Protein AF-A0A453GQ76-F1 (afdb_m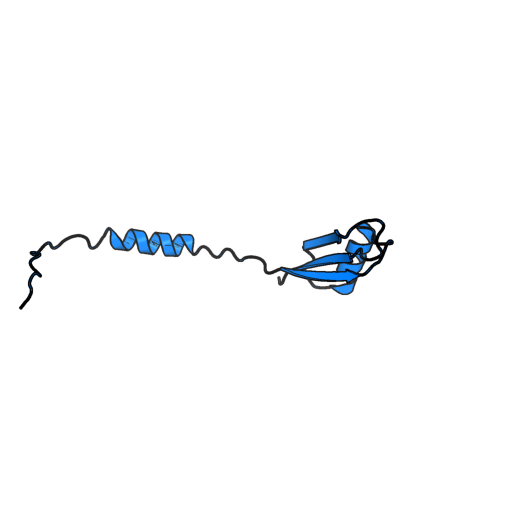onomer_lite)

Foldseek 3Di:
DDDDDDDDDDDDDPDPVVVVVVVVVVVVPPPVVFDWDKDKDQPFQPDDQVVLVVCLCVVVPPWDFPGWDWDDDPPGRGIIIMTTTTDD

Structure (mmCIF, N/CA/C/O backbone):
data_AF-A0A453GQ76-F1
#
_entry.id   AF-A0A453GQ76-F1
#
loop_
_atom_site.group_PDB
_atom_site.id
_atom_site.type_symbol
_atom_site.label_atom_id
_atom_site.label_alt_id
_atom_site.label_comp_id
_atom_site.label_asym_id
_atom_site.label_entity_id
_atom_site.label_seq_id
_atom_site.pdbx_PDB_ins_code
_atom_site.Cartn_x
_atom_site.Cartn_y
_atom_site.Cartn_z
_atom_site.occupancy
_atom_site.B_iso_or_equiv
_atom_site.auth_seq_id
_atom_site.auth_comp_id
_atom_site.auth_asym_id
_atom_site.auth_atom_id
_atom_site.pdbx_PDB_model_num
ATOM 1 N N . ARG A 1 1 ? 6.171 20.604 63.292 1.00 50.00 1 ARG A N 1
ATOM 2 C CA . ARG A 1 1 ? 5.426 21.789 63.781 1.00 50.00 1 ARG A CA 1
ATOM 3 C C . ARG A 1 1 ? 5.326 22.778 62.617 1.00 50.00 1 ARG A C 1
ATOM 5 O O . ARG A 1 1 ? 6.063 23.741 62.612 1.00 50.00 1 ARG A O 1
ATOM 12 N N . GLU A 1 2 ? 4.452 22.516 61.644 1.00 38.34 2 GLU A N 1
ATOM 13 C CA . GLU A 1 2 ? 4.133 23.353 60.466 1.00 38.34 2 GLU A CA 1
ATOM 14 C C . GLU A 1 2 ? 2.715 22.918 60.049 1.00 38.34 2 GLU A C 1
ATOM 16 O O . GLU A 1 2 ? 2.498 21.741 59.798 1.00 38.34 2 GLU A O 1
ATOM 21 N N . ARG A 1 3 ? 1.670 23.642 60.459 1.00 39.56 3 ARG A N 1
ATOM 22 C CA . ARG A 1 3 ? 1.044 24.826 59.844 1.00 39.56 3 ARG A CA 1
ATOM 23 C C . ARG A 1 3 ? 0.105 24.488 58.669 1.00 39.56 3 ARG A C 1
ATOM 25 O O . ARG A 1 3 ? 0.543 24.122 57.594 1.00 39.56 3 ARG A O 1
ATOM 32 N N . ILE A 1 4 ? -1.170 24.816 58.924 1.00 47.25 4 ILE A N 1
ATOM 33 C CA . ILE A 1 4 ? -2.201 25.296 57.986 1.00 47.25 4 ILE A CA 1
ATOM 34 C C . ILE A 1 4 ? -3.081 24.218 57.337 1.00 47.25 4 ILE A C 1
ATOM 36 O O . ILE A 1 4 ? -2.809 23.731 56.252 1.00 47.25 4 ILE A O 1
ATOM 40 N N . GLN A 1 5 ? -4.233 23.976 57.965 1.00 38.28 5 GLN A N 1
ATOM 41 C CA . GLN A 1 5 ? -5.499 23.682 57.285 1.00 38.28 5 GLN A CA 1
ATOM 42 C C . GLN A 1 5 ? -6.582 24.462 58.045 1.00 38.28 5 GLN A C 1
ATOM 44 O O . GLN A 1 5 ? -7.173 23.983 59.009 1.00 38.28 5 GLN A O 1
ATOM 49 N N . LYS A 1 6 ? -6.755 25.733 57.670 1.00 42.78 6 LYS A N 1
ATOM 50 C CA . LYS A 1 6 ? -7.938 26.527 58.002 1.00 42.78 6 LYS A CA 1
ATOM 51 C C . LYS A 1 6 ? -8.610 26.819 56.665 1.00 42.78 6 LYS A C 1
ATOM 53 O O . LYS A 1 6 ? -8.160 27.705 55.947 1.00 42.78 6 LYS A O 1
ATOM 58 N N . GLN A 1 7 ? -9.638 26.059 56.320 1.00 40.31 7 GLN A N 1
ATOM 59 C CA . GLN A 1 7 ? -10.692 26.553 55.445 1.00 40.31 7 GLN A CA 1
ATOM 60 C C . GLN A 1 7 ? -12.031 26.117 56.021 1.00 40.31 7 GLN A C 1
ATOM 62 O O . GLN A 1 7 ? -12.286 24.944 56.287 1.00 40.31 7 GLN A O 1
ATOM 67 N N . GLU A 1 8 ? -12.822 27.136 56.315 1.00 44.00 8 GLU A N 1
ATOM 68 C CA . GLU A 1 8 ? -14.153 27.059 56.870 1.00 44.00 8 GLU A CA 1
ATOM 69 C C . GLU A 1 8 ? -15.133 26.534 55.817 1.00 44.00 8 GLU A C 1
ATOM 71 O O . GLU A 1 8 ? -15.129 26.952 54.665 1.00 44.00 8 GLU A O 1
ATOM 76 N N . HIS A 1 9 ? -15.961 25.591 56.258 1.00 41.94 9 HIS A N 1
ATOM 77 C CA . HIS A 1 9 ? -17.416 25.605 56.123 1.00 41.94 9 HIS A CA 1
ATOM 78 C C . HIS A 1 9 ? -18.004 26.401 54.937 1.00 41.94 9 HIS A C 1
ATOM 80 O O . HIS A 1 9 ? -18.132 27.620 54.990 1.00 41.94 9 HIS A O 1
ATOM 86 N N . GLY A 1 10 ? -18.489 25.690 53.915 1.00 34.56 10 GLY A N 1
ATOM 87 C CA . GLY A 1 10 ? -19.194 26.301 52.786 1.00 34.56 10 GLY A CA 1
ATOM 88 C C . GLY A 1 10 ? -19.994 25.290 51.972 1.00 34.56 10 GLY A C 1
ATOM 89 O O . GLY A 1 10 ? -19.630 24.921 50.864 1.00 34.56 10 GLY A O 1
ATOM 90 N N . ARG A 1 11 ? -21.088 24.796 52.550 1.00 50.91 11 ARG A N 1
ATOM 91 C CA . ARG A 1 11 ? -22.085 23.936 51.904 1.00 50.91 11 ARG A CA 1
ATOM 92 C C . ARG A 1 11 ? -22.811 24.697 50.786 1.00 50.91 11 ARG A C 1
ATOM 94 O O . ARG A 1 11 ? -23.745 25.428 51.087 1.00 50.91 11 ARG A O 1
ATOM 101 N N . MET A 1 12 ? -22.414 24.476 49.531 1.00 44.88 12 MET A N 1
ATOM 102 C CA . MET A 1 12 ? -23.258 24.338 48.324 1.00 44.88 12 MET A CA 1
ATOM 103 C C . MET A 1 12 ? -22.379 24.445 47.072 1.00 44.88 12 MET A C 1
ATOM 105 O O . MET A 1 12 ? -21.984 25.547 46.741 1.00 44.88 12 MET A O 1
ATOM 109 N N . GLU A 1 13 ? -22.133 23.337 46.360 1.00 44.91 13 GLU A N 1
ATOM 110 C CA . GLU A 1 13 ? -21.894 23.339 44.898 1.00 44.91 13 GLU A CA 1
ATOM 111 C C . GLU A 1 13 ? -21.922 21.907 44.312 1.00 44.91 13 GLU A C 1
ATOM 113 O O . GLU A 1 13 ? -21.096 21.488 43.514 1.00 44.91 13 GLU A O 1
ATOM 118 N N . GLY A 1 14 ? -22.924 21.110 44.701 1.00 47.91 14 GLY A N 1
ATOM 119 C CA . GLY A 1 14 ? -23.139 19.753 44.167 1.00 47.91 14 GLY A CA 1
ATOM 120 C C . GLY A 1 14 ? -23.753 19.701 42.758 1.00 47.91 14 GLY A C 1
ATOM 121 O O . GLY A 1 14 ? -24.279 18.664 42.370 1.00 47.91 14 GLY A O 1
ATOM 122 N N . LYS A 1 15 ? -23.762 20.816 42.015 1.00 50.91 15 LYS A N 1
ATOM 123 C CA . LYS A 1 15 ? -24.355 20.910 40.667 1.00 50.91 15 LYS A CA 1
ATOM 124 C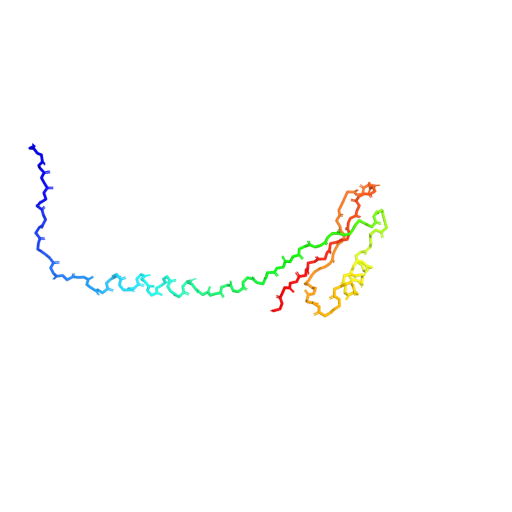 C . LYS A 1 15 ? -23.307 21.136 39.580 1.00 50.91 15 LYS A C 1
ATOM 126 O O . LYS A 1 15 ? -23.426 20.561 38.503 1.00 50.91 15 LYS A O 1
ATOM 131 N N . THR A 1 16 ? -22.271 21.921 39.863 1.00 52.22 16 THR A N 1
ATOM 132 C CA . THR A 1 16 ? -21.284 22.341 38.861 1.00 52.22 16 THR A CA 1
ATOM 133 C C . THR A 1 16 ? -20.392 21.178 38.418 1.00 52.22 16 THR A C 1
ATOM 135 O O . THR A 1 16 ? -20.090 21.041 37.237 1.00 52.22 16 THR A O 1
ATOM 138 N N . THR A 1 17 ? -20.044 20.269 39.332 1.00 54.06 17 THR A N 1
ATOM 139 C CA . THR A 1 17 ? -19.215 19.083 39.053 1.00 54.06 17 THR A CA 1
ATOM 140 C C . THR A 1 17 ? -19.925 17.997 38.243 1.00 54.06 17 THR A C 1
ATOM 142 O O . THR A 1 17 ? -19.257 17.251 37.531 1.00 54.06 17 THR A O 1
ATOM 145 N N . LEU A 1 18 ? -21.262 17.916 38.290 1.00 52.09 18 LEU A N 1
ATOM 146 C CA . LEU A 1 18 ? -22.016 16.957 37.473 1.00 52.09 18 LEU A CA 1
ATOM 147 C C . LEU A 1 18 ? -22.004 17.330 35.985 1.00 52.09 18 LEU A C 1
ATOM 149 O O . LEU A 1 18 ? -21.903 16.439 35.144 1.00 52.09 18 LEU A O 1
ATOM 153 N N . CYS A 1 19 ? -22.039 18.627 35.660 1.00 55.56 19 CYS A N 1
ATOM 154 C CA . CYS A 1 19 ? -22.029 19.096 34.273 1.00 55.56 19 CYS A CA 1
ATOM 155 C C . CYS A 1 19 ? -20.749 18.682 33.528 1.00 55.56 19 CYS A C 1
ATOM 157 O O . CYS A 1 19 ? -20.814 18.259 32.374 1.00 55.56 19 CYS A O 1
ATOM 159 N N . PHE A 1 20 ? -19.587 18.749 34.188 1.00 54.03 20 PHE A N 1
ATOM 160 C CA . PHE A 1 20 ? -18.314 18.356 33.574 1.00 54.03 20 PHE A CA 1
ATOM 161 C C . PHE A 1 20 ? -18.235 16.850 33.289 1.00 54.03 20 PHE A C 1
ATOM 163 O O . PHE A 1 20 ? -17.739 16.455 32.236 1.00 54.03 20 PHE A O 1
ATOM 170 N N . LEU A 1 21 ? -18.776 16.010 34.177 1.00 55.12 21 LEU A N 1
ATOM 171 C CA . LEU A 1 21 ? -18.809 14.558 33.974 1.00 55.12 21 LEU A CA 1
ATOM 172 C C . LEU A 1 21 ? -19.745 14.165 32.822 1.00 55.12 21 LEU A C 1
ATOM 174 O O . LEU A 1 21 ? -19.371 13.334 32.000 1.00 55.12 21 LEU A O 1
ATOM 178 N N . THR A 1 22 ? -20.914 14.802 32.693 1.00 56.62 22 THR A N 1
ATOM 179 C CA . THR A 1 22 ? -21.818 14.552 31.556 1.00 56.62 22 THR A CA 1
ATOM 180 C C . THR A 1 22 ? -21.214 14.960 30.214 1.00 56.62 22 THR A C 1
ATOM 182 O O . THR A 1 22 ? -21.382 14.239 29.237 1.00 56.62 22 THR A O 1
ATOM 185 N N . VAL A 1 23 ? -20.469 16.071 30.156 1.00 57.81 23 VAL A N 1
ATOM 186 C CA . VAL A 1 23 ? -19.808 16.529 28.920 1.00 57.81 23 VAL A CA 1
ATOM 187 C C . VAL A 1 23 ? -18.689 15.573 28.500 1.00 57.81 23 VAL A C 1
ATOM 189 O O . VAL A 1 23 ? -18.568 15.282 27.317 1.00 57.81 23 VAL A O 1
ATOM 192 N N . LEU A 1 24 ? -17.927 15.013 29.445 1.00 56.62 24 LEU A N 1
ATOM 193 C CA . LEU A 1 24 ? -16.929 13.976 29.152 1.00 56.62 24 LEU A CA 1
ATOM 194 C C . LEU A 1 24 ? -17.568 12.663 28.667 1.00 56.62 24 LEU A C 1
ATOM 196 O O . LEU A 1 24 ? -17.035 12.044 27.753 1.00 56.62 24 LEU A O 1
ATOM 200 N N . LEU A 1 25 ? -18.726 12.268 29.212 1.00 53.69 25 LEU A N 1
ATOM 201 C CA . LEU A 1 25 ? -19.491 11.115 28.712 1.00 53.69 25 LEU A CA 1
ATOM 202 C C . LEU A 1 25 ? -20.099 11.350 27.316 1.00 53.69 25 LEU A C 1
ATOM 204 O O . LEU A 1 25 ? -20.183 10.411 26.535 1.00 53.69 25 LEU A O 1
ATOM 208 N N . LEU A 1 26 ? -20.496 12.585 26.989 1.00 54.81 26 LEU A N 1
ATOM 209 C CA . LEU A 1 26 ? -20.997 12.975 25.659 1.00 54.81 26 LEU A CA 1
ATOM 210 C C . LEU A 1 26 ? -19.868 13.159 24.625 1.00 54.81 26 LEU A C 1
ATOM 212 O O . LEU A 1 26 ? -20.094 12.961 23.437 1.00 54.81 26 LEU A O 1
ATOM 216 N N . LEU A 1 27 ? -18.660 13.537 25.062 1.00 54.59 27 LEU A N 1
ATOM 217 C CA . LEU A 1 27 ? -17.445 13.615 24.233 1.00 54.59 27 LEU A CA 1
ATOM 218 C C . LEU A 1 27 ? -16.776 12.252 24.039 1.00 54.59 27 LEU A C 1
ATOM 220 O O . LEU A 1 27 ? -16.073 12.064 23.053 1.00 54.59 27 LEU A O 1
ATOM 224 N N . GLY A 1 28 ? -17.054 11.287 24.920 1.00 49.34 28 GLY A N 1
ATOM 225 C CA . GLY A 1 28 ? -16.858 9.854 24.688 1.00 49.34 28 GLY A CA 1
ATOM 226 C C . GLY A 1 28 ? -17.845 9.285 23.665 1.00 49.34 28 GLY A C 1
ATOM 227 O O . GLY A 1 28 ? -18.176 8.102 23.716 1.00 49.34 28 GLY A O 1
ATOM 228 N N . ASN A 1 29 ? -18.337 10.131 22.754 1.00 52.88 29 ASN A N 1
ATOM 229 C CA . ASN A 1 29 ? -18.973 9.692 21.534 1.00 52.88 29 ASN A CA 1
ATOM 230 C C . ASN A 1 29 ? -17.958 8.781 20.858 1.00 52.88 29 ASN A C 1
ATOM 232 O O . ASN A 1 29 ? -16.851 9.209 20.529 1.00 52.88 29 ASN A O 1
ATOM 236 N N . CYS A 1 30 ? -18.320 7.512 20.757 1.00 54.59 30 CYS A N 1
ATOM 237 C CA . CYS A 1 30 ? -17.557 6.492 20.083 1.00 54.59 30 CYS A CA 1
ATOM 238 C C . CYS A 1 30 ? -17.308 6.986 18.656 1.00 54.59 30 CYS A C 1
ATOM 240 O O . CYS A 1 30 ? -18.155 6.843 17.778 1.00 54.59 30 CYS A O 1
ATOM 242 N N . ALA A 1 31 ? -16.161 7.626 18.431 1.00 56.81 31 ALA A N 1
ATOM 243 C CA . ALA A 1 31 ? -15.521 7.566 17.141 1.00 56.81 31 ALA A CA 1
ATOM 244 C C . ALA A 1 31 ? -15.140 6.098 17.019 1.00 56.81 31 ALA A C 1
ATOM 246 O O . ALA A 1 31 ? -14.082 5.683 17.491 1.00 56.81 31 ALA A O 1
ATOM 247 N N . ASP A 1 32 ? -16.081 5.309 16.510 1.00 55.69 32 ASP A N 1
ATOM 248 C CA . ASP A 1 32 ? -15.793 4.016 15.930 1.00 55.69 32 ASP A CA 1
ATOM 249 C C . ASP A 1 32 ? -14.835 4.325 14.777 1.00 55.69 32 ASP A C 1
ATOM 251 O O . ASP A 1 32 ? -15.218 4.736 13.680 1.00 55.69 32 ASP A O 1
ATOM 255 N N . ALA A 1 33 ? -13.554 4.414 15.130 1.00 64.94 33 ALA A N 1
ATOM 256 C CA . ALA A 1 33 ? -12.501 4.686 14.190 1.00 64.94 33 ALA A CA 1
ATOM 257 C C . ALA A 1 33 ? -12.335 3.372 13.451 1.00 64.94 33 ALA A C 1
ATOM 259 O O . ALA A 1 33 ? -11.675 2.464 13.957 1.00 64.94 33 ALA A O 1
ATOM 260 N N . GLU A 1 34 ? -13.007 3.284 12.301 1.00 74.62 34 GLU A N 1
ATOM 261 C CA . GLU A 1 34 ? -12.853 2.205 11.334 1.00 74.62 34 GLU A CA 1
ATOM 262 C C . GLU A 1 34 ? -11.370 1.826 11.280 1.00 74.62 34 GLU A C 1
ATOM 264 O O . GLU A 1 34 ? -10.508 2.630 10.894 1.00 74.62 34 GLU A O 1
ATOM 269 N N . THR A 1 35 ? -11.061 0.637 11.795 1.00 85.44 35 THR A N 1
ATOM 270 C CA . THR A 1 35 ? -9.680 0.199 11.944 1.00 85.44 35 THR A CA 1
ATOM 271 C C . THR A 1 35 ? -9.264 -0.412 10.622 1.00 85.44 35 THR A C 1
ATOM 273 O O . THR A 1 35 ? -9.709 -1.494 10.254 1.00 85.44 35 THR A O 1
ATOM 276 N N . CYS A 1 36 ? -8.427 0.316 9.888 1.00 89.62 36 CYS A N 1
ATOM 277 C CA . CYS A 1 36 ? -7.898 -0.125 8.606 1.00 89.62 36 CYS A CA 1
ATOM 278 C C . CYS A 1 36 ? -6.444 -0.569 8.749 1.00 89.62 36 CYS A C 1
ATOM 280 O O . CYS A 1 36 ? -5.617 0.130 9.339 1.00 89.62 36 CYS A O 1
ATOM 282 N N . THR A 1 37 ? -6.129 -1.719 8.165 1.00 93.38 37 THR A N 1
ATOM 283 C CA . THR A 1 37 ? -4.777 -2.246 8.036 1.00 93.38 37 THR A CA 1
ATOM 284 C C . THR A 1 37 ? -4.265 -2.004 6.622 1.00 93.38 37 THR A C 1
ATOM 286 O O . THR A 1 37 ? -4.905 -2.354 5.630 1.00 93.38 37 THR A O 1
ATOM 289 N N . GLU A 1 38 ? -3.079 -1.409 6.534 1.00 94.31 38 GLU A N 1
ATOM 290 C CA . GLU A 1 38 ? -2.395 -1.175 5.269 1.00 94.31 38 GLU A CA 1
ATOM 291 C C . GLU A 1 38 ? -1.588 -2.418 4.860 1.00 94.31 38 GLU A C 1
ATOM 293 O O . GLU A 1 38 ? -0.723 -2.896 5.600 1.00 94.31 38 GLU A O 1
ATOM 298 N N . HIS A 1 39 ? -1.812 -2.910 3.644 1.00 93.75 39 HIS A N 1
ATOM 299 C CA . HIS A 1 39 ? -1.072 -4.026 3.066 1.00 93.75 39 HIS A CA 1
ATOM 300 C C . HIS A 1 39 ? -0.287 -3.591 1.835 1.00 93.75 39 HIS A C 1
ATOM 302 O O . HIS A 1 39 ? -0.819 -2.935 0.944 1.00 93.75 39 HIS A O 1
ATOM 308 N N . ARG A 1 40 ? 0.992 -3.981 1.757 1.00 92.94 40 ARG A N 1
ATOM 309 C CA . ARG A 1 40 ? 1.896 -3.578 0.671 1.00 92.94 40 ARG A CA 1
ATOM 310 C C . ARG A 1 40 ? 2.395 -4.777 -0.122 1.00 92.94 40 ARG A C 1
ATOM 312 O O . ARG A 1 40 ? 3.062 -5.652 0.426 1.00 92.94 40 ARG A O 1
ATOM 319 N N . ALA A 1 41 ? 2.177 -4.756 -1.432 1.00 90.31 41 ALA A N 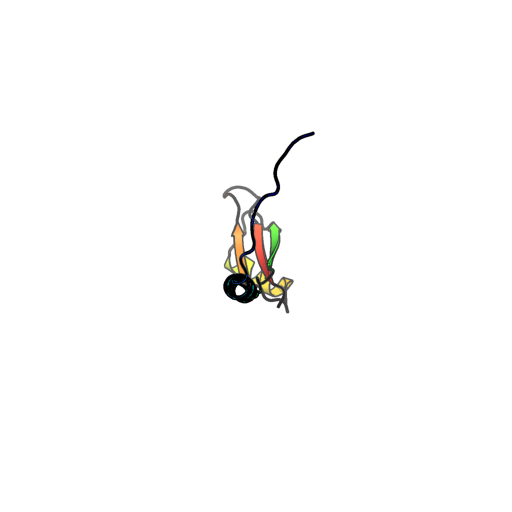1
ATOM 320 C CA . ALA A 1 41 ? 2.738 -5.715 -2.376 1.00 90.31 41 ALA A CA 1
ATOM 321 C C . ALA A 1 41 ? 3.717 -5.011 -3.322 1.00 90.31 41 ALA A C 1
ATOM 323 O O . ALA A 1 41 ? 3.354 -4.058 -4.010 1.00 90.31 41 ALA A O 1
ATOM 324 N N . ASN A 1 42 ? 4.969 -5.471 -3.391 1.00 88.31 42 ASN A N 1
ATOM 325 C CA . ASN A 1 42 ? 5.927 -4.932 -4.359 1.00 88.31 42 ASN A CA 1
ATOM 326 C C . ASN A 1 42 ? 5.521 -5.351 -5.781 1.00 88.31 42 ASN A C 1
ATOM 328 O O . ASN A 1 42 ? 5.458 -6.543 -6.079 1.00 88.31 42 ASN A O 1
ATOM 332 N N . LYS A 1 43 ? 5.259 -4.374 -6.653 1.00 84.94 43 LYS A N 1
ATOM 333 C CA . LYS A 1 43 ? 4.890 -4.592 -8.062 1.00 84.94 43 LYS A CA 1
ATOM 334 C C . LYS A 1 43 ? 5.993 -4.139 -9.028 1.00 84.94 43 LYS A C 1
ATOM 336 O O . LYS A 1 43 ? 5.862 -4.317 -10.238 1.00 84.94 43 LYS A O 1
ATOM 341 N N . GLY A 1 44 ? 7.094 -3.579 -8.516 1.00 80.75 44 GLY A N 1
ATOM 342 C CA . GLY A 1 44 ? 8.165 -3.014 -9.336 1.00 80.75 44 GLY A CA 1
ATOM 343 C C . GLY A 1 44 ? 7.672 -1.868 -10.224 1.00 80.75 44 GLY A C 1
ATOM 344 O O . GLY A 1 44 ? 6.618 -1.292 -9.984 1.00 80.75 44 GLY A O 1
ATOM 345 N N . ALA A 1 45 ? 8.403 -1.542 -11.292 1.00 77.12 45 ALA A N 1
ATOM 346 C CA . ALA A 1 45 ? 8.063 -0.417 -12.176 1.00 77.12 45 ALA A CA 1
ATOM 347 C C . ALA A 1 45 ? 6.697 -0.539 -12.897 1.00 77.12 45 ALA A C 1
ATOM 349 O O .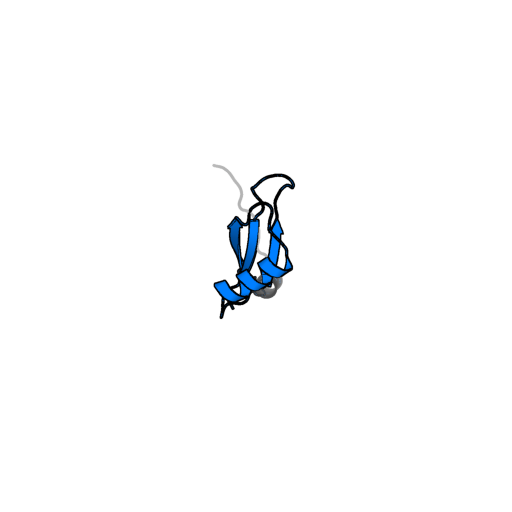 ALA A 1 45 ? 6.275 0.403 -13.559 1.00 77.12 45 ALA A O 1
ATOM 350 N N . ALA A 1 46 ? 6.005 -1.676 -12.773 1.00 79.75 46 ALA A N 1
ATOM 351 C CA . ALA A 1 46 ? 4.740 -1.977 -13.438 1.00 79.75 46 ALA A CA 1
ATOM 352 C C . ALA A 1 46 ? 3.489 -1.676 -12.586 1.00 79.75 46 ALA A C 1
ATOM 354 O O . ALA A 1 46 ? 2.393 -2.110 -12.940 1.00 79.75 46 ALA A O 1
ATOM 355 N N . CYS A 1 47 ? 3.616 -0.974 -11.454 1.00 86.88 47 CYS A N 1
ATOM 356 C CA . CYS A 1 47 ? 2.447 -0.640 -10.640 1.00 86.88 47 CYS A CA 1
ATOM 357 C C . CYS A 1 47 ? 1.544 0.368 -11.366 1.00 86.88 47 CYS A C 1
ATOM 359 O O . CYS A 1 47 ? 1.943 1.503 -11.623 1.00 86.88 47 CYS A O 1
ATOM 361 N N . ILE A 1 48 ? 0.312 -0.046 -11.660 1.00 89.25 48 ILE A N 1
ATOM 362 C CA . ILE A 1 48 ? -0.740 0.793 -12.241 1.00 89.25 48 ILE A CA 1
ATOM 363 C C . ILE A 1 48 ? -1.925 0.769 -11.280 1.00 89.25 48 ILE A C 1
ATOM 365 O O . ILE A 1 48 ? -2.368 -0.310 -10.890 1.00 89.25 48 ILE A O 1
ATOM 369 N N . ASN A 1 49 ? -2.449 1.942 -10.914 1.00 90.19 49 ASN A N 1
ATOM 370 C CA . ASN A 1 49 ? -3.511 2.070 -9.906 1.00 90.19 49 ASN A CA 1
ATOM 371 C C . ASN A 1 49 ? -4.738 1.193 -10.206 1.00 90.19 49 ASN A C 1
ATOM 373 O O . ASN A 1 49 ? -5.249 0.547 -9.300 1.00 90.19 49 ASN A O 1
ATOM 377 N N . GLU A 1 50 ? -5.175 1.108 -11.469 1.00 90.75 50 GLU A N 1
ATOM 378 C CA . GLU A 1 50 ? -6.315 0.260 -11.854 1.00 90.75 50 GLU A CA 1
ATOM 379 C C . GLU A 1 50 ? -6.070 -1.226 -11.534 1.00 90.75 50 GLU A C 1
ATOM 381 O O . GLU A 1 50 ? -6.942 -1.904 -10.988 1.00 90.75 50 GLU A O 1
ATOM 386 N N . TYR A 1 51 ? -4.873 -1.735 -11.842 1.00 92.19 51 TYR A N 1
ATOM 387 C CA . TYR A 1 51 ? -4.509 -3.118 -11.537 1.00 92.19 51 TYR A CA 1
ATOM 388 C C . TYR A 1 51 ? -4.282 -3.332 -10.046 1.00 92.19 51 TYR A C 1
ATOM 390 O O . TYR A 1 51 ? -4.666 -4.377 -9.533 1.00 92.19 51 TYR A O 1
ATOM 398 N N . CYS A 1 52 ? -3.730 -2.339 -9.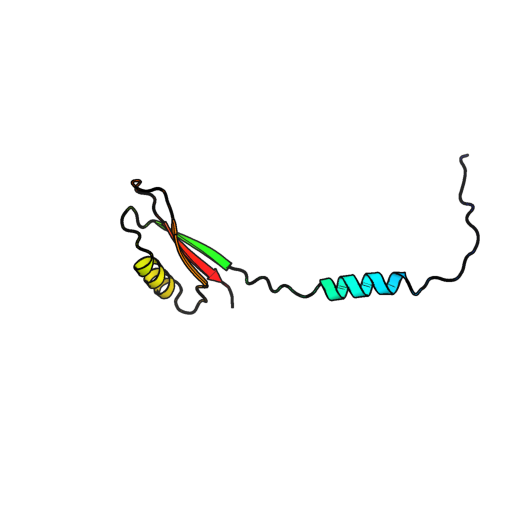348 1.00 93.88 52 CYS A N 1
ATOM 399 C CA . CYS A 1 52 ? -3.601 -2.381 -7.897 1.00 93.88 52 CYS A CA 1
ATOM 400 C C . CYS A 1 52 ? -4.974 -2.542 -7.233 1.00 93.88 52 CYS A C 1
ATOM 402 O O . CYS A 1 52 ? -5.146 -3.438 -6.417 1.00 93.88 52 CYS A O 1
ATOM 404 N N . TRP A 1 53 ? -5.977 -1.774 -7.669 1.00 95.00 53 TRP A N 1
ATOM 405 C CA . TRP A 1 53 ? -7.341 -1.901 -7.156 1.00 95.00 53 TRP A CA 1
ATOM 406 C C . TRP A 1 53 ? -7.921 -3.295 -7.415 1.00 95.00 53 TRP A C 1
ATOM 408 O O . TRP A 1 53 ? -8.398 -3.950 -6.492 1.00 95.00 53 TRP A O 1
ATOM 418 N N . LYS A 1 54 ? -7.834 -3.789 -8.658 1.00 94.56 54 LYS A N 1
ATOM 419 C CA . LYS A 1 54 ? -8.315 -5.133 -9.023 1.00 94.56 54 LYS A CA 1
ATOM 420 C C . LYS A 1 54 ? -7.632 -6.242 -8.218 1.00 94.56 54 LYS A C 1
ATOM 422 O O . LYS A 1 54 ? -8.305 -7.182 -7.806 1.00 94.56 54 LYS A O 1
ATOM 427 N N . ASP A 1 55 ? -6.323 -6.135 -7.999 1.00 94.00 55 ASP A N 1
ATOM 428 C CA . ASP A 1 55 ? -5.571 -7.083 -7.178 1.00 94.00 55 ASP A CA 1
ATOM 429 C C . ASP A 1 55 ? -6.013 -7.011 -5.710 1.00 94.00 55 ASP A C 1
ATOM 431 O O . ASP A 1 55 ? -6.337 -8.050 -5.147 1.00 94.00 55 ASP A O 1
ATOM 435 N N . CYS A 1 56 ? -6.124 -5.817 -5.113 1.00 95.06 56 CYS A N 1
ATOM 436 C CA . CYS A 1 56 ? -6.615 -5.658 -3.739 1.00 95.06 56 CYS A CA 1
ATOM 437 C C . CYS A 1 56 ? -8.021 -6.258 -3.566 1.00 95.06 56 CYS A C 1
ATOM 439 O O . CYS A 1 56 ? -8.261 -7.011 -2.629 1.00 95.06 56 CYS A O 1
ATOM 441 N N . ALA A 1 57 ? -8.940 -5.993 -4.497 1.00 93.75 57 ALA A N 1
ATOM 442 C CA . ALA A 1 57 ? -10.301 -6.530 -4.457 1.00 93.75 57 ALA A CA 1
ATOM 443 C C . ALA A 1 57 ? -10.352 -8.060 -4.553 1.00 93.75 57 ALA A C 1
ATOM 445 O O . ALA A 1 57 ? -11.218 -8.700 -3.960 1.00 93.75 57 ALA A O 1
ATOM 446 N N . ARG A 1 58 ? -9.442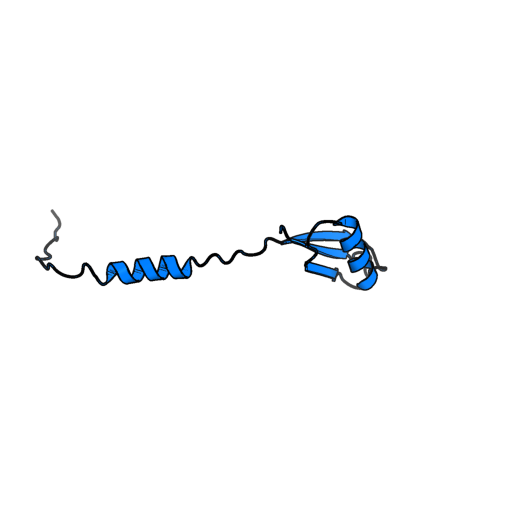 -8.646 -5.341 1.00 94.44 58 ARG A N 1
ATOM 447 C CA . ARG A 1 58 ? -9.338 -10.096 -5.510 1.00 94.44 58 ARG A CA 1
ATOM 448 C C . ARG A 1 58 ? -8.703 -10.750 -4.287 1.00 94.44 58 ARG A C 1
ATOM 450 O O . ARG A 1 58 ? -9.208 -11.764 -3.818 1.00 94.44 58 ARG A O 1
ATOM 457 N N . ASP A 1 59 ? -7.590 -10.202 -3.813 1.00 94.31 59 ASP A N 1
ATOM 458 C CA . ASP A 1 59 ? -6.775 -10.802 -2.757 1.00 94.31 59 ASP A CA 1
ATOM 459 C C . ASP A 1 59 ? -7.458 -10.660 -1.380 1.00 94.31 59 ASP A C 1
ATOM 461 O O . ASP A 1 59 ? -7.339 -11.554 -0.546 1.00 94.31 59 ASP A O 1
ATOM 465 N N . TYR A 1 60 ? -8.244 -9.595 -1.183 1.00 92.69 60 TYR A N 1
ATOM 466 C CA . TYR A 1 60 ? -9.064 -9.344 0.011 1.00 92.69 60 TYR A CA 1
ATOM 467 C C . TYR A 1 60 ? -10.562 -9.544 -0.252 1.00 92.69 60 TYR A C 1
ATOM 469 O O . TYR A 1 60 ? -11.405 -8.827 0.287 1.00 92.69 60 TYR A O 1
ATOM 477 N N . HIS A 1 61 ? -10.919 -10.512 -1.100 1.00 91.75 61 HIS A N 1
ATOM 478 C CA . HIS A 1 61 ? -12.317 -10.802 -1.412 1.00 91.75 61 HIS A CA 1
ATOM 479 C C . HIS A 1 61 ? -13.118 -11.130 -0.140 1.00 91.75 61 HIS A C 1
ATOM 481 O O . HIS A 1 61 ? -12.812 -12.092 0.564 1.00 91.75 61 HIS A O 1
ATOM 487 N N . GLY A 1 62 ? -14.185 -10.368 0.109 1.00 89.81 62 GLY A N 1
ATOM 488 C CA . GLY A 1 62 ? -15.010 -10.493 1.315 1.00 89.81 62 GLY A CA 1
ATOM 489 C C . GLY A 1 62 ? -14.588 -9.587 2.475 1.00 89.81 62 GLY A C 1
ATOM 490 O O . GLY A 1 62 ? -15.211 -9.669 3.522 1.00 89.81 62 GLY A O 1
ATOM 491 N N . HIS A 1 63 ? -13.581 -8.729 2.289 1.00 91.56 63 HIS A N 1
ATOM 492 C CA . HIS A 1 63 ? -13.244 -7.642 3.209 1.00 91.56 63 HIS A CA 1
ATOM 493 C C . HIS A 1 63 ? -13.533 -6.279 2.573 1.00 91.56 63 HIS A C 1
ATOM 495 O O . HIS A 1 63 ? -13.520 -6.131 1.344 1.00 91.56 63 HIS A O 1
ATOM 501 N N . TYR A 1 64 ? -13.740 -5.256 3.404 1.00 92.06 64 TYR A N 1
ATOM 502 C CA . TYR A 1 64 ? -13.920 -3.892 2.927 1.00 92.06 64 TYR A CA 1
ATOM 503 C C . TYR A 1 64 ? -12.572 -3.250 2.566 1.00 92.06 64 TYR A C 1
ATOM 505 O O . TYR A 1 64 ? -11.781 -2.856 3.424 1.00 92.06 64 TYR A O 1
ATOM 513 N N . VAL A 1 65 ? -12.303 -3.135 1.263 1.00 93.69 65 VAL A N 1
ATOM 514 C CA . VAL A 1 65 ? -11.148 -2.395 0.735 1.00 93.69 65 VAL A CA 1
ATOM 515 C C . VAL A 1 65 ? -11.540 -0.930 0.566 1.00 93.69 65 VAL A C 1
ATOM 517 O O . VAL A 1 65 ? -12.224 -0.563 -0.392 1.00 93.69 65 VAL A O 1
ATOM 520 N N . LYS A 1 66 ? -11.082 -0.077 1.480 1.00 93.75 66 LYS A N 1
ATOM 521 C CA . LYS A 1 66 ? -11.375 1.361 1.474 1.00 93.75 66 LYS A CA 1
ATOM 522 C C . LYS A 1 66 ? -10.635 2.098 0.368 1.00 93.75 66 LYS A C 1
ATOM 524 O O . LYS A 1 66 ? -11.175 3.017 -0.247 1.00 93.75 66 LYS A O 1
ATOM 529 N N . ASN A 1 67 ? -9.375 1.733 0.143 1.00 94.25 67 ASN A N 1
ATOM 530 C CA . ASN A 1 67 ? -8.520 2.416 -0.815 1.00 94.25 67 ASN A CA 1
ATOM 531 C C . ASN A 1 67 ? -7.450 1.479 -1.382 1.00 94.25 67 ASN A C 1
ATOM 533 O O . ASN A 1 67 ? -7.007 0.543 -0.718 1.00 94.25 67 ASN A O 1
ATOM 537 N N . ALA A 1 68 ? -7.023 1.750 -2.614 1.00 95.19 68 ALA A N 1
ATOM 538 C CA . ALA A 1 68 ? -5.928 1.032 -3.248 1.00 95.19 68 ALA A CA 1
ATOM 539 C C . ALA A 1 68 ? -5.149 1.954 -4.189 1.00 95.19 68 ALA A C 1
ATOM 541 O O . ALA A 1 68 ? -5.736 2.609 -5.054 1.00 95.19 68 ALA A O 1
ATOM 542 N N . TYR A 1 69 ? -3.828 2.017 -4.027 1.00 93.31 69 TYR A N 1
ATOM 543 C CA . TYR A 1 69 ? -2.982 2.936 -4.787 1.00 93.31 69 TYR A CA 1
ATOM 544 C C . TYR A 1 69 ? -1.534 2.457 -4.906 1.00 93.31 69 TYR A C 1
ATOM 546 O O . TYR A 1 69 ? -1.007 1.729 -4.070 1.00 93.31 69 TYR A O 1
ATOM 554 N N . CYS A 1 70 ? -0.862 2.906 -5.959 1.00 91.75 70 CYS A N 1
ATOM 555 C CA . CYS A 1 70 ? 0.560 2.705 -6.164 1.00 91.75 70 CYS A CA 1
ATOM 556 C C . CYS A 1 70 ? 1.367 3.810 -5.473 1.00 91.75 70 CYS A C 1
ATOM 558 O O . CYS A 1 70 ? 1.078 4.995 -5.631 1.00 91.75 70 CYS A O 1
ATOM 560 N N . THR A 1 71 ? 2.419 3.433 -4.750 1.00 90.31 71 THR A N 1
ATOM 561 C CA . THR A 1 71 ? 3.351 4.365 -4.100 1.00 90.31 71 THR A CA 1
ATOM 562 C C . THR A 1 71 ? 4.801 3.924 -4.275 1.00 90.31 71 THR A C 1
ATOM 564 O O . THR A 1 71 ? 5.096 2.734 -4.384 1.00 90.31 71 THR A O 1
ATOM 567 N N . GLY A 1 72 ? 5.729 4.876 -4.307 1.00 84.12 72 GLY A N 1
ATOM 568 C CA . GLY A 1 72 ? 7.155 4.634 -4.523 1.00 84.12 72 GLY A CA 1
ATOM 569 C C . GLY A 1 72 ? 7.808 5.741 -5.346 1.00 84.12 72 GLY A C 1
ATOM 570 O O . GLY A 1 72 ? 7.146 6.676 -5.791 1.00 84.12 72 GLY A O 1
ATOM 571 N N . VAL A 1 73 ? 9.122 5.640 -5.550 1.00 71.94 73 VAL A N 1
ATOM 572 C CA . VAL A 1 73 ? 9.889 6.626 -6.327 1.00 71.94 73 VAL A CA 1
ATOM 573 C C . VAL A 1 73 ? 10.177 6.056 -7.712 1.00 71.94 73 VAL A C 1
ATOM 575 O O . VAL A 1 73 ? 10.948 5.110 -7.845 1.00 71.94 73 VAL A O 1
ATOM 578 N N . TYR A 1 74 ? 9.588 6.638 -8.755 1.00 60.97 74 TYR A N 1
ATOM 579 C CA . TYR A 1 74 ? 9.979 6.372 -10.144 1.00 60.97 74 TYR A CA 1
ATOM 580 C C . TYR A 1 74 ? 11.340 7.046 -10.431 1.00 60.97 74 TYR A C 1
ATOM 582 O O . TYR A 1 74 ? 11.525 8.180 -9.986 1.00 60.97 74 TYR A O 1
ATOM 590 N N . PRO A 1 75 ? 12.314 6.422 -11.129 1.00 60.69 75 PRO A N 1
ATOM 591 C CA . PRO A 1 75 ? 12.258 5.190 -11.925 1.00 60.69 75 PRO A CA 1
ATOM 592 C C . PRO A 1 75 ? 12.722 3.928 -11.165 1.00 60.69 75 PRO A C 1
ATOM 594 O O . PRO A 1 75 ? 13.169 2.959 -11.777 1.00 60.69 75 PRO A O 1
ATOM 597 N N . PHE A 1 76 ? 12.681 3.924 -9.831 1.00 62.03 76 PHE A N 1
ATOM 598 C CA . PHE A 1 76 ? 13.249 2.841 -9.030 1.00 62.03 76 PHE A CA 1
ATOM 599 C C . PHE A 1 76 ? 12.309 1.633 -8.913 1.00 62.03 76 PHE A C 1
ATOM 601 O O . PHE A 1 76 ? 11.087 1.743 -8.858 1.00 62.03 76 PHE A O 1
ATOM 608 N N . THR A 1 77 ? 12.915 0.449 -8.811 1.00 64.25 77 THR A N 1
ATOM 609 C CA . THR A 1 77 ? 12.294 -0.892 -8.781 1.00 64.25 77 THR A CA 1
ATOM 610 C C . THR A 1 77 ? 11.450 -1.197 -7.538 1.00 64.25 77 THR A C 1
ATOM 612 O O . THR A 1 77 ? 11.035 -2.337 -7.339 1.00 64.25 77 THR A O 1
ATOM 615 N N . LYS A 1 78 ? 11.196 -0.201 -6.688 1.00 71.06 78 LYS A N 1
ATOM 616 C CA . LYS A 1 78 ? 10.433 -0.333 -5.445 1.00 71.06 78 LYS A CA 1
ATOM 617 C C . LYS A 1 78 ? 9.180 0.533 -5.515 1.00 71.06 78 LYS A C 1
ATOM 619 O O . LYS A 1 78 ? 9.053 1.508 -4.776 1.00 71.06 78 LYS A O 1
ATOM 624 N N . VAL A 1 79 ? 8.287 0.180 -6.436 1.00 87.19 79 VAL A N 1
ATOM 625 C CA . VAL A 1 79 ? 6.910 0.683 -6.439 1.00 87.19 79 VAL A CA 1
ATOM 626 C C . VAL A 1 79 ? 6.020 -0.409 -5.863 1.00 87.19 79 VAL A C 1
ATOM 628 O O . VAL A 1 79 ? 6.080 -1.573 -6.267 1.00 87.19 79 VAL A O 1
ATOM 631 N N . TYR A 1 80 ? 5.222 -0.025 -4.882 1.00 90.75 80 TYR A N 1
ATOM 632 C CA . TYR A 1 80 ? 4.331 -0.899 -4.144 1.00 90.75 80 TYR A CA 1
ATOM 633 C C . TYR A 1 80 ? 2.896 -0.588 -4.536 1.00 90.75 80 TYR A C 1
ATOM 635 O O . TYR A 1 80 ? 2.542 0.577 -4.686 1.00 90.75 80 TYR A O 1
ATOM 643 N N . CYS A 1 81 ? 2.082 -1.625 -4.660 1.00 93.81 81 CYS A N 1
ATOM 644 C CA . CYS A 1 81 ? 0.638 -1.507 -4.561 1.00 93.81 81 CYS A CA 1
ATOM 645 C C . CYS A 1 81 ? 0.262 -1.581 -3.079 1.00 93.81 81 CYS A C 1
ATOM 647 O O . CYS A 1 81 ? 0.727 -2.478 -2.371 1.00 93.81 81 CYS A O 1
ATOM 649 N N . VAL A 1 82 ? -0.522 -0.614 -2.624 1.00 95.38 82 VAL A N 1
ATOM 650 C CA . VAL A 1 82 ? -1.020 -0.495 -1.258 1.00 95.38 82 VAL A CA 1
ATOM 651 C C . VAL A 1 82 ? -2.516 -0.767 -1.264 1.00 95.38 82 VAL A C 1
ATOM 653 O O . VAL A 1 82 ? -3.215 -0.192 -2.095 1.00 95.38 82 VAL A O 1
ATOM 656 N N . CYS A 1 83 ? -2.987 -1.611 -0.348 1.00 96.44 83 CYS A N 1
ATOM 657 C CA . CYS A 1 83 ? -4.398 -1.883 -0.090 1.00 96.44 83 CYS A CA 1
ATOM 658 C C . CYS A 1 83 ? -4.720 -1.475 1.353 1.00 96.44 83 CYS A C 1
ATOM 660 O O . CYS A 1 83 ? -4.143 -2.043 2.280 1.00 96.44 83 CYS A O 1
ATOM 662 N N . ASP A 1 84 ? -5.629 -0.524 1.547 1.00 95.06 84 ASP A N 1
ATOM 663 C CA . ASP A 1 84 ? -6.183 -0.187 2.860 1.00 95.06 84 ASP A CA 1
ATOM 664 C C . ASP A 1 84 ? -7.440 -1.032 3.083 1.00 95.06 84 ASP A C 1
ATOM 666 O O . ASP A 1 84 ? -8.468 -0.807 2.435 1.00 95.06 84 ASP A O 1
ATOM 670 N N . VAL A 1 85 ? -7.343 -2.024 3.965 1.00 94.25 85 VAL A N 1
ATOM 671 C CA . VAL A 1 85 ? -8.413 -2.991 4.242 1.00 94.25 85 VAL A CA 1
ATOM 672 C C . VAL A 1 85 ? -8.907 -2.772 5.657 1.00 94.25 85 VAL A C 1
ATOM 674 O O . VAL A 1 85 ? -8.101 -2.790 6.582 1.00 94.25 85 VAL A O 1
ATOM 677 N N . CYS A 1 86 ? -10.201 -2.548 5.833 1.00 91.12 86 CYS A N 1
ATOM 678 C CA . CYS A 1 86 ? -10.774 -2.274 7.144 1.00 91.12 86 CYS A CA 1
ATOM 679 C C . CYS A 1 86 ? -11.601 -3.455 7.645 1.00 91.12 86 CYS A C 1
ATOM 681 O O . CYS A 1 86 ? -12.204 -4.179 6.848 1.00 91.12 86 CYS A O 1
ATOM 683 N N . ASP A 1 87 ? -11.594 -3.647 8.963 1.00 81.44 87 ASP A N 1
ATOM 684 C CA . ASP A 1 87 ? -12.559 -4.514 9.634 1.00 81.44 87 ASP A CA 1
ATOM 685 C C . ASP A 1 87 ? -13.944 -3.844 9.570 1.00 81.44 87 ASP A C 1
ATOM 687 O O . ASP A 1 87 ? -14.055 -2.637 9.801 1.00 81.44 87 ASP A O 1
ATOM 691 N N . GLU A 1 88 ? -14.962 -4.617 9.175 1.00 64.50 88 GLU A N 1
ATOM 692 C CA . GLU A 1 88 ? -16.368 -4.178 9.084 1.00 64.50 88 GLU A CA 1
ATOM 693 C C . GLU A 1 88 ? -17.032 -4.003 10.457 1.00 64.50 88 GLU A C 1
ATOM 695 O O . GLU A 1 88 ? -16.745 -4.812 11.374 1.00 64.50 88 GLU A O 1
#

Radius of gyration: 27.52 Å; chains: 1; bounding box: 38×38×77 Å

Secondary structure (DSSP, 8-state):
-------------TTHHHHHHHHHHHH--------EEEEEEE-GGG--HHHHHHHHHHHTTTSEEEEEEEEE-TTSS-EEEEEEEE--

pLDDT: mean 73.33, std 20.16, range [34.56, 96.44]

Organism: Aegilops tauschii subsp. strangulata (NCBI:txid200361)

Sequence (88 aa):
RERIQKQEHGRMEGKTTLCFLTVLLLLGNCADAETCTEHRANKGAACINEYCWKDCARDYHGHYVKNAYCTGVYPFTKVYCVCDVCDE